Protein AF-A0A397UXA6-F1 (afdb_monomer)

Nearest PDB structures (foldseek):
  6sv1-assembly3_d  TM=8.673E-01  e=1.052E+00  Rhodospirillum rubrum
  6sv1-assembly2_T  TM=8.617E-01  e=1.052E+00  Rhodospirillum rubrum
  6sv1-assembly1_B  TM=8.687E-01  e=1.561E+00  Rhodospirillum rubrum
  5n5e-assembly1_e  TM=6.402E-01  e=6.636E+00  Pyrococcus furiosus COM1

Foldseek 3Di:
DDPPPPPDPDPVVVVVVVVVVVVVVVPDDPVVNVVVVVCVVPDDDPPPPDPPPPPPPPDDDDDDDDDDPPPPPPPPDPPDPDPPVNVVVVVVVVVVVVLVVLLVVLVVCLVPDPDVVSVVVSVVVNVVSVVVNVVVVPD

Secondary structure (DSSP, 8-state):
-----PPPPPHHHHHHHHHHHHHHHTTS-HHHHHHHHHHHHHS----TT------S-----------------PPPPTTSPPPHHHHHHHHHHHHHHHHHHHHHHHHHHHHH---HHHHHHHHHHHHHHHHHHHHTT--

pLDDT: mean 75.25, std 20.26, range [34.47, 95.94]

Structure (mmCIF, N/CA/C/O backbone):
data_AF-A0A397UXA6-F1
#
_entry.id   AF-A0A397UXA6-F1
#
loop_
_atom_site.group_PDB
_atom_site.id
_atom_site.type_symbol
_atom_site.label_atom_id
_atom_site.label_alt_id
_atom_site.label_comp_id
_atom_site.label_asym_id
_atom_site.label_entity_id
_atom_site.label_seq_id
_atom_site.pdbx_PDB_ins_code
_atom_site.Cartn_x
_atom_site.Cartn_y
_atom_site.Cartn_z
_atom_site.occupancy
_atom_site.B_iso_or_equiv
_atom_site.auth_seq_id
_atom_site.auth_comp_id
_atom_site.auth_asym_id
_atom_site.auth_atom_id
_atom_site.pdbx_PDB_model_num
ATOM 1 N N . MET A 1 1 ? -21.776 -20.522 41.623 1.00 38.53 1 MET A N 1
ATOM 2 C CA . MET A 1 1 ? -20.732 -20.463 40.580 1.00 38.53 1 MET A CA 1
ATOM 3 C C . MET A 1 1 ? -21.387 -19.976 39.300 1.00 38.53 1 MET A C 1
ATOM 5 O O . MET A 1 1 ? -22.172 -20.717 38.732 1.00 38.53 1 MET A O 1
ATOM 9 N N . ALA A 1 2 ? -21.147 -18.728 38.901 1.00 41.97 2 ALA A N 1
ATOM 10 C CA . ALA A 1 2 ? -21.626 -18.183 37.633 1.00 41.97 2 ALA A CA 1
ATOM 11 C C . ALA A 1 2 ? -20.417 -17.582 36.911 1.00 41.9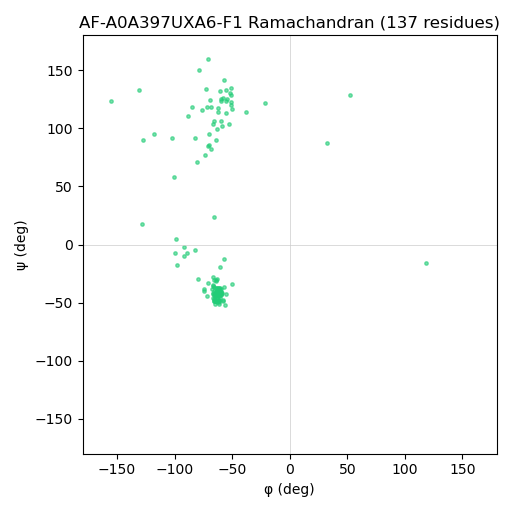7 2 ALA A C 1
ATOM 13 O O . ALA A 1 2 ? -20.053 -16.433 37.138 1.00 41.97 2 ALA A O 1
ATOM 14 N N . SER A 1 3 ? -19.745 -18.407 36.107 1.00 47.75 3 SER A N 1
ATOM 15 C CA . SER A 1 3 ? -18.775 -17.922 35.130 1.00 47.75 3 SER A CA 1
ATOM 16 C C . SER A 1 3 ? -19.570 -17.495 33.902 1.00 47.75 3 SER A C 1
ATOM 18 O O . SER A 1 3 ? -19.890 -18.318 33.048 1.00 47.75 3 SER A O 1
ATOM 20 N N . SER A 1 4 ? -19.958 -16.222 33.846 1.00 46.81 4 SER A N 1
ATOM 21 C CA . SER A 1 4 ? -20.412 -15.614 32.595 1.00 46.81 4 SER A CA 1
ATOM 22 C C . SER A 1 4 ? -19.171 -15.240 31.790 1.00 46.81 4 SER A C 1
ATOM 24 O O . SER A 1 4 ? -18.812 -14.069 31.694 1.00 46.81 4 SER A O 1
ATOM 26 N N . GLY A 1 5 ? -18.475 -16.247 31.262 1.00 47.22 5 GLY A N 1
ATOM 27 C CA . GLY A 1 5 ? -17.517 -16.027 30.188 1.00 47.22 5 GLY A CA 1
ATOM 28 C C . GLY A 1 5 ? -18.310 -15.585 28.969 1.00 47.22 5 GLY A C 1
ATOM 29 O O . GLY A 1 5 ? -18.994 -16.403 28.356 1.00 47.22 5 GLY A O 1
ATOM 30 N N . SER A 1 6 ? -18.285 -14.291 28.655 1.00 61.12 6 SER A N 1
ATOM 31 C CA . SER A 1 6 ? -18.813 -13.817 27.384 1.00 61.12 6 SER A CA 1
ATOM 32 C C . SER A 1 6 ? -18.048 -14.535 26.268 1.00 61.12 6 SER A C 1
ATOM 34 O O . SER A 1 6 ? -16.812 -14.535 26.284 1.00 61.12 6 SER A O 1
ATOM 36 N N . PRO A 1 7 ? -18.734 -15.196 25.319 1.00 64.12 7 PRO A N 1
ATOM 37 C CA . PRO A 1 7 ? -18.050 -15.747 24.165 1.00 64.12 7 PRO A CA 1
ATOM 38 C C . PRO A 1 7 ? -17.377 -14.577 23.452 1.00 64.12 7 PRO A C 1
ATOM 40 O O . PRO A 1 7 ? -18.023 -13.569 23.159 1.00 64.12 7 PRO A O 1
ATOM 43 N N . SER A 1 8 ? -16.063 -14.681 23.240 1.00 67.69 8 SER A N 1
ATOM 44 C CA . SER A 1 8 ? -15.347 -13.716 22.410 1.00 67.69 8 SER A CA 1
ATOM 45 C C . SER A 1 8 ? -16.108 -13.589 21.089 1.00 67.69 8 SER A C 1
ATOM 47 O O . SER A 1 8 ? -16.433 -14.632 20.510 1.00 67.69 8 SER A O 1
ATOM 49 N N . PRO A 1 9 ? -16.451 -12.367 20.641 1.00 69.25 9 PRO A N 1
ATOM 50 C CA . PRO A 1 9 ? -17.282 -12.213 19.459 1.00 69.25 9 PRO A CA 1
ATOM 51 C C . PRO A 1 9 ? -16.614 -12.908 18.272 1.00 69.25 9 PRO A C 1
ATOM 53 O O . PRO A 1 9 ? -15.384 -12.886 18.149 1.00 69.25 9 PRO A O 1
ATOM 56 N N . ASP A 1 10 ? -17.417 -13.556 17.428 1.00 84.19 10 ASP A N 1
ATOM 57 C CA . ASP A 1 10 ? -16.904 -14.214 16.232 1.00 84.19 10 ASP A CA 1
ATOM 58 C C . ASP A 1 10 ? -16.099 -13.203 15.406 1.00 84.19 10 ASP A C 1
ATOM 60 O O . ASP A 1 10 ? -16.584 -12.124 15.057 1.00 84.19 10 ASP A O 1
ATOM 64 N N . LYS A 1 11 ? -14.845 -13.554 15.104 1.00 86.88 11 LYS A N 1
ATOM 65 C CA . LYS A 1 11 ? -13.915 -12.674 14.391 1.00 86.88 11 LYS A CA 1
ATOM 66 C C . LYS A 1 11 ? -14.486 -12.252 13.045 1.00 86.88 11 LYS A C 1
ATOM 68 O O . LYS A 1 11 ? -14.285 -11.113 12.639 1.00 86.88 11 LYS A O 1
ATOM 73 N N . LYS A 1 12 ? -15.209 -13.152 12.371 1.00 88.81 12 LYS A N 1
ATOM 74 C CA . LYS A 1 12 ? -15.835 -12.835 11.089 1.00 88.81 12 LYS A CA 1
ATOM 75 C C . LYS A 1 12 ? -16.920 -11.771 11.258 1.00 88.81 12 LYS A C 1
ATOM 77 O O . LYS A 1 12 ? -16.915 -10.796 10.517 1.00 88.81 12 LYS A O 1
ATOM 82 N N . ALA A 1 13 ? -17.789 -11.930 12.253 1.00 87.75 13 ALA A N 1
ATOM 83 C CA . ALA A 1 13 ? -18.833 -10.956 12.552 1.00 87.75 13 ALA A CA 1
ATOM 84 C C . ALA A 1 13 ? -18.250 -9.572 12.886 1.00 87.75 13 ALA A C 1
ATOM 86 O O . ALA A 1 13 ? -18.725 -8.577 12.349 1.00 87.75 13 ALA A O 1
ATOM 87 N N . LEU A 1 14 ? -17.170 -9.514 13.677 1.00 89.00 14 LEU A N 1
ATOM 88 C CA . LEU A 1 14 ? -16.470 -8.257 13.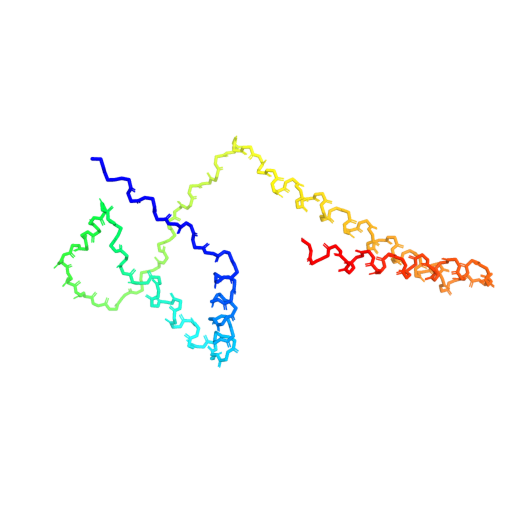975 1.00 89.00 14 LEU A CA 1
ATOM 89 C C . LEU A 1 14 ? -15.880 -7.604 12.723 1.00 89.00 14 LEU A C 1
ATOM 91 O O . LEU A 1 14 ? -15.977 -6.394 12.550 1.00 89.00 14 LEU A O 1
ATOM 95 N N . CYS A 1 15 ? -15.250 -8.388 11.847 1.00 89.94 15 CYS A N 1
ATOM 96 C CA . CYS A 1 15 ? -14.706 -7.859 10.600 1.00 89.94 15 CYS A CA 1
ATOM 97 C C . CYS A 1 15 ? -15.812 -7.318 9.690 1.00 89.94 15 CYS A C 1
ATOM 99 O O . CYS A 1 15 ? -15.646 -6.245 9.115 1.00 89.94 15 CYS A O 1
ATOM 101 N N . ASP A 1 16 ? -16.930 -8.033 9.574 1.00 91.88 16 ASP A N 1
ATOM 102 C CA . ASP A 1 16 ? -18.064 -7.619 8.749 1.00 91.88 16 ASP A CA 1
ATOM 103 C C . ASP A 1 16 ? -18.702 -6.324 9.292 1.00 91.88 16 ASP A C 1
ATOM 105 O O . ASP A 1 16 ? -18.964 -5.400 8.520 1.00 91.88 16 ASP A O 1
ATOM 109 N N . GLU A 1 17 ? -18.871 -6.212 10.613 1.00 91.38 17 GLU A N 1
ATOM 110 C CA . GLU A 1 17 ? -19.382 -5.010 11.286 1.00 91.38 17 GLU A CA 1
ATOM 111 C C . GLU A 1 17 ? -18.438 -3.809 11.112 1.00 91.38 17 GLU A C 1
ATOM 113 O O . GLU A 1 17 ? -18.864 -2.739 10.676 1.00 91.38 17 GLU A O 1
ATOM 118 N N . CYS A 1 18 ? -17.137 -3.995 11.353 1.00 91.81 18 CYS A N 1
ATOM 119 C CA . CYS A 1 18 ? -16.135 -2.946 11.159 1.00 91.81 18 CYS A CA 1
ATOM 120 C C . CYS A 1 18 ? -16.073 -2.463 9.705 1.00 91.81 18 CYS A C 1
ATOM 122 O O . CYS A 1 18 ? -15.975 -1.261 9.455 1.00 91.81 18 CYS A O 1
ATOM 124 N N . ASN A 1 19 ? -16.135 -3.383 8.739 1.00 93.56 19 ASN A N 1
ATOM 125 C CA . ASN A 1 19 ? -16.148 -3.029 7.321 1.00 93.56 19 ASN A CA 1
ATOM 126 C C . ASN A 1 19 ? -17.408 -2.236 6.958 1.00 93.56 19 ASN A C 1
ATOM 128 O O . ASN A 1 19 ? -17.314 -1.245 6.233 1.00 93.56 19 ASN A O 1
ATOM 132 N N . HIS A 1 20 ? -18.565 -2.634 7.492 1.00 94.94 20 HIS A N 1
ATOM 133 C CA . HIS A 1 20 ? -19.821 -1.924 7.279 1.00 94.94 20 HIS A CA 1
ATOM 134 C C . HIS A 1 20 ? -19.765 -0.487 7.814 1.00 94.94 20 HIS A C 1
ATOM 136 O O . HIS A 1 20 ? -20.068 0.455 7.082 1.00 94.94 20 HIS A O 1
ATOM 142 N N . GLU A 1 21 ? -19.312 -0.301 9.053 1.00 92.06 21 GLU A N 1
ATOM 143 C CA . GLU A 1 21 ? -19.154 1.028 9.654 1.00 92.06 21 GLU A CA 1
ATOM 144 C C . GLU A 1 21 ? -18.129 1.881 8.892 1.00 92.06 21 GLU A C 1
ATOM 146 O O . GLU A 1 21 ? -18.353 3.066 8.634 1.00 92.06 21 GLU A O 1
ATOM 151 N N . TRP A 1 22 ? -17.028 1.278 8.436 1.00 93.50 22 TRP A N 1
ATOM 152 C CA . TRP A 1 22 ? -16.037 1.977 7.620 1.00 93.50 22 TRP A CA 1
ATOM 153 C C . TRP A 1 22 ? -16.602 2.444 6.270 1.00 93.50 22 TRP A C 1
ATOM 155 O O . TRP A 1 22 ? -16.298 3.548 5.806 1.00 93.50 22 TRP A O 1
ATOM 165 N N . ASP A 1 23 ? -17.463 1.642 5.644 1.00 94.81 23 ASP A N 1
ATOM 166 C CA . ASP A 1 23 ? -18.169 2.027 4.420 1.00 94.81 23 ASP A CA 1
ATOM 167 C C . ASP A 1 23 ? -19.124 3.207 4.627 1.00 94.81 23 ASP A C 1
ATOM 169 O O . ASP A 1 23 ? -19.321 3.999 3.699 1.00 94.81 23 ASP A O 1
ATOM 173 N N . LEU A 1 24 ? -19.695 3.352 5.824 1.00 93.38 24 LEU A N 1
ATOM 174 C CA . LEU A 1 24 ? -20.499 4.516 6.191 1.00 93.38 24 LEU A CA 1
ATOM 175 C C . LEU A 1 24 ? -19.618 5.753 6.391 1.00 93.38 24 LEU A C 1
ATOM 177 O O . LEU A 1 24 ? -19.933 6.809 5.843 1.00 93.38 24 LEU A O 1
ATOM 181 N N . VAL A 1 25 ? -18.486 5.619 7.090 1.00 91.88 25 VAL A N 1
ATOM 182 C CA . VAL A 1 25 ? -17.542 6.727 7.328 1.00 91.88 25 VAL A CA 1
ATOM 183 C C . VAL A 1 25 ? -17.003 7.304 6.020 1.00 91.88 25 VAL A C 1
ATOM 185 O O . VAL A 1 25 ? -16.949 8.522 5.871 1.00 91.88 25 VAL A O 1
ATOM 188 N N . LYS A 1 26 ? -16.681 6.459 5.033 1.00 92.56 26 LYS A N 1
ATOM 189 C CA . LYS A 1 26 ? -16.191 6.908 3.715 1.00 92.56 26 LYS A CA 1
ATOM 190 C C . LYS A 1 26 ? -17.174 7.792 2.937 1.00 92.56 26 LYS A C 1
ATOM 192 O O . LYS A 1 26 ? -16.758 8.449 1.987 1.00 92.56 26 LYS A O 1
ATOM 197 N N . LYS A 1 27 ? -18.464 7.771 3.284 1.00 95.25 27 LYS A N 1
ATOM 198 C CA . LYS A 1 27 ? -19.507 8.579 2.630 1.00 95.25 27 LYS A CA 1
ATOM 199 C C . LYS A 1 27 ? -19.735 9.926 3.317 1.00 95.25 27 LYS A C 1
ATOM 201 O O . LYS A 1 27 ? -20.473 10.743 2.775 1.00 95.25 27 LYS A O 1
ATOM 206 N N . LEU A 1 28 ? -19.147 10.138 4.493 1.00 94.38 28 LEU A N 1
ATOM 207 C CA . LEU A 1 28 ? -19.281 11.376 5.251 1.00 94.38 28 LEU A CA 1
ATOM 208 C C . LEU A 1 28 ? -18.369 12.464 4.683 1.00 94.38 28 LEU A C 1
ATOM 210 O O . LEU A 1 28 ? -17.291 12.186 4.154 1.00 94.38 28 LEU A O 1
ATOM 214 N N . SER A 1 29 ? -18.791 13.714 4.828 1.00 95.94 29 SER A N 1
ATOM 215 C CA . SER A 1 29 ? -17.925 14.863 4.581 1.00 95.94 29 SER A CA 1
ATOM 216 C C . SER A 1 29 ? -16.848 14.994 5.665 1.00 95.94 29 SER A C 1
ATOM 218 O O . SER A 1 29 ? -16.983 14.489 6.781 1.00 95.94 29 SER A O 1
ATOM 220 N N . GLN A 1 30 ? -15.775 15.720 5.346 1.00 91.94 30 GLN A N 1
ATOM 221 C CA . GLN A 1 30 ? -14.692 15.998 6.290 1.00 91.94 30 GLN A CA 1
ATOM 222 C C . GLN A 1 30 ? -15.205 16.661 7.581 1.00 91.94 30 GLN A C 1
ATOM 224 O O . GLN A 1 30 ? -14.820 16.256 8.674 1.00 91.94 30 GLN A O 1
ATOM 229 N N . GLU A 1 31 ? -16.125 17.623 7.462 1.00 94.25 31 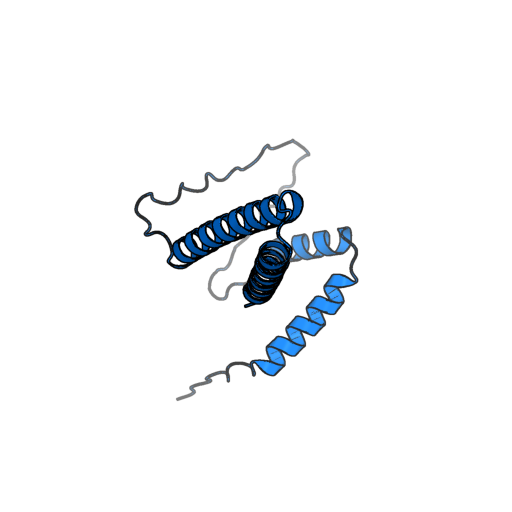GLU A N 1
ATOM 230 C CA . GLU A 1 31 ? -16.734 18.315 8.605 1.00 94.25 31 GLU A CA 1
ATOM 231 C C . GLU A 1 31 ? -17.540 17.353 9.495 1.00 94.25 31 GLU A C 1
ATOM 233 O O . GLU A 1 31 ? -17.452 17.400 10.721 1.00 94.25 31 GLU A O 1
ATOM 238 N N . GLU A 1 32 ? -18.299 16.428 8.902 1.00 92.81 32 GLU A N 1
ATOM 239 C CA . GLU A 1 32 ? -19.053 15.418 9.656 1.00 92.81 32 GLU A CA 1
ATOM 240 C C . GLU A 1 32 ? -18.136 14.433 10.390 1.00 92.81 32 GLU A C 1
ATOM 242 O O . GLU A 1 32 ? -18.450 14.014 11.510 1.00 92.81 32 GLU A O 1
ATOM 247 N N . ILE A 1 33 ? -16.998 14.075 9.788 1.00 92.50 33 ILE A N 1
ATOM 248 C CA . ILE A 1 33 ? -15.982 13.225 10.418 1.00 92.50 33 ILE A CA 1
ATOM 249 C C . ILE A 1 33 ? -15.354 13.955 11.608 1.00 92.50 33 ILE A C 1
ATOM 251 O O . ILE A 1 33 ? -15.295 13.397 12.706 1.00 92.50 33 ILE A O 1
ATOM 255 N N . GLU A 1 34 ? -14.940 15.208 11.426 1.00 91.81 34 GLU A N 1
ATOM 256 C CA . GLU A 1 34 ? -14.362 16.034 12.492 1.00 91.81 34 GLU A CA 1
ATOM 257 C C . GLU A 1 34 ? -15.346 16.230 13.650 1.00 91.81 34 GLU A C 1
ATOM 259 O O . GLU A 1 34 ? -14.984 16.026 14.811 1.00 91.81 34 GLU A O 1
ATOM 264 N N . ASN A 1 35 ? -16.615 16.506 13.344 1.00 91.38 35 ASN A N 1
ATOM 265 C CA . ASN A 1 35 ? -17.676 16.616 14.342 1.00 91.38 35 ASN A CA 1
ATOM 266 C C . ASN A 1 35 ? -17.905 15.299 15.098 1.00 91.38 35 ASN A C 1
ATOM 268 O O . ASN A 1 35 ? -18.072 15.308 16.320 1.00 91.38 35 ASN A O 1
ATOM 272 N N . LYS A 1 36 ? -17.886 14.148 14.414 1.00 88.62 36 LYS A N 1
ATOM 273 C CA . LYS A 1 36 ? -17.998 12.831 15.066 1.00 88.62 36 LYS A CA 1
ATOM 274 C C . LYS A 1 36 ? -16.819 12.550 15.995 1.00 88.62 36 LYS A C 1
ATOM 276 O O . LYS A 1 36 ? -17.046 12.098 17.117 1.00 88.62 36 LYS A O 1
ATOM 281 N N . ILE A 1 37 ? -15.592 12.842 15.564 1.00 88.25 37 ILE A N 1
ATOM 282 C CA . ILE A 1 37 ? -14.387 12.688 16.393 1.00 88.25 37 ILE A CA 1
ATOM 283 C C . ILE A 1 37 ? -14.474 13.604 17.614 1.00 88.25 37 ILE A C 1
ATOM 285 O O . ILE A 1 37 ? -14.269 13.152 18.740 1.00 88.25 37 ILE A O 1
ATOM 289 N N . PHE A 1 38 ? -14.834 14.872 17.410 1.00 88.19 38 PHE A N 1
ATOM 290 C CA . PHE A 1 38 ? -14.996 15.833 18.493 1.00 88.19 38 PHE A CA 1
ATOM 291 C C . PHE A 1 38 ? -16.040 15.358 19.508 1.00 88.19 38 PHE A C 1
ATOM 293 O O . PHE A 1 38 ? -15.771 15.339 20.708 1.00 88.19 38 PHE A O 1
ATOM 300 N N . ASN A 1 39 ? -17.207 14.912 19.047 1.00 86.69 39 ASN A N 1
ATOM 301 C CA . ASN A 1 39 ? -18.254 14.400 19.927 1.00 86.69 39 ASN A CA 1
ATOM 302 C C . ASN A 1 39 ? -17.802 13.154 20.689 1.00 86.69 39 ASN A C 1
ATOM 304 O O . ASN A 1 39 ? -18.055 13.055 21.887 1.00 86.69 39 ASN A O 1
ATOM 308 N N . TYR A 1 40 ? -17.101 12.231 20.030 1.00 84.81 40 TYR A N 1
ATOM 309 C CA . TYR A 1 40 ? -16.567 11.035 20.676 1.00 84.81 40 TYR A CA 1
ATOM 310 C C . TYR A 1 40 ? -15.572 11.385 21.791 1.00 84.81 40 TYR A C 1
ATOM 312 O O . TYR A 1 40 ? -15.722 10.914 22.915 1.00 84.81 40 TYR A O 1
ATOM 320 N N . LEU A 1 41 ? -14.611 12.273 21.518 1.00 82.94 41 LEU A N 1
ATOM 321 C CA . LEU A 1 41 ? -13.600 12.693 22.496 1.00 82.94 41 LEU A CA 1
ATOM 322 C C . LEU A 1 41 ? -14.193 13.473 23.677 1.00 82.94 41 LEU A C 1
ATOM 324 O O . LEU A 1 41 ? -13.673 13.397 24.787 1.00 82.94 41 LEU A O 1
ATOM 328 N N . ASN A 1 42 ? -15.281 14.208 23.448 1.00 81.19 42 ASN A N 1
ATOM 329 C CA . ASN A 1 42 ? -15.980 14.955 24.495 1.00 81.19 42 ASN A CA 1
ATOM 330 C C . ASN A 1 42 ? -17.070 14.138 25.205 1.00 81.19 42 ASN A C 1
ATOM 332 O O . ASN A 1 42 ? -17.644 14.605 26.194 1.00 81.19 42 ASN A O 1
ATOM 336 N N . THR A 1 43 ? -17.374 12.928 24.728 1.00 80.81 43 THR A N 1
ATOM 337 C CA . THR A 1 43 ? -18.324 12.042 25.399 1.00 80.81 43 THR A CA 1
ATOM 338 C C . THR A 1 43 ? -17.675 11.516 26.671 1.00 80.81 43 THR A C 1
ATOM 340 O O . THR A 1 43 ? -16.659 10.825 26.640 1.00 80.81 43 THR A O 1
ATOM 343 N N . GLN A 1 44 ? -18.272 11.831 27.820 1.00 67.94 44 GLN A N 1
ATOM 344 C CA . GLN A 1 44 ? -17.851 11.260 29.094 1.00 67.94 44 GLN A CA 1
ATOM 345 C C . GLN A 1 44 ? -18.122 9.759 29.085 1.00 67.94 44 GLN A C 1
ATOM 347 O O . GLN A 1 44 ? -19.265 9.316 29.205 1.00 67.94 44 GLN A O 1
ATOM 352 N N . VAL A 1 45 ? -17.062 8.968 28.964 1.00 64.75 45 VAL A N 1
ATOM 353 C CA . VAL A 1 45 ? -17.152 7.528 29.164 1.00 64.75 45 VAL A CA 1
ATOM 354 C C . VAL A 1 45 ? -17.243 7.287 30.666 1.00 64.75 45 VAL A C 1
ATOM 356 O O . VAL A 1 45 ? -16.310 7.594 31.409 1.00 64.75 45 VAL A O 1
ATOM 359 N N . GLN A 1 46 ? -18.368 6.736 31.126 1.00 55.91 46 GLN A N 1
ATOM 360 C CA . GLN A 1 46 ? -18.450 6.180 32.473 1.00 55.91 46 GLN A CA 1
ATOM 361 C C . GLN A 1 46 ? -17.615 4.900 32.503 1.00 55.91 46 GLN A C 1
ATOM 363 O O . GLN A 1 46 ? -18.117 3.799 32.287 1.00 55.91 46 GLN A O 1
ATOM 368 N N . LEU A 1 47 ? -16.313 5.047 32.732 1.00 57.44 47 LEU A N 1
ATOM 369 C CA . LEU A 1 47 ? -15.464 3.923 33.090 1.00 57.44 47 LEU A CA 1
ATOM 370 C C . LEU A 1 47 ? -15.999 3.391 34.420 1.00 57.44 47 LEU A C 1
ATOM 372 O O . LEU A 1 47 ? -15.994 4.100 35.426 1.00 57.44 47 LEU A O 1
ATOM 376 N N . GLN A 1 48 ? -16.526 2.171 34.423 1.00 45.06 48 GLN A N 1
ATOM 377 C CA . GLN A 1 48 ? -17.058 1.538 35.625 1.00 45.06 48 GLN A CA 1
ATOM 378 C C . GLN A 1 48 ? -15.926 1.456 36.669 1.00 45.06 48 GLN A C 1
ATOM 380 O O . GLN A 1 48 ? -15.010 0.653 36.535 1.00 45.06 48 GLN A O 1
ATOM 385 N N . GLY A 1 49 ? -15.944 2.356 37.660 1.00 54.00 49 GLY A N 1
ATOM 386 C CA . GLY A 1 49 ? -14.878 2.524 38.662 1.00 54.00 49 GLY A CA 1
ATOM 387 C C . GLY A 1 49 ? -14.187 3.896 38.682 1.00 54.00 49 GLY A C 1
ATOM 388 O O . GLY A 1 49 ? -13.588 4.242 39.696 1.00 54.00 49 GLY A O 1
ATOM 389 N N . TYR A 1 50 ? -14.330 4.719 37.640 1.00 49.97 50 TYR A N 1
ATOM 390 C CA . TYR A 1 50 ? -13.893 6.117 37.636 1.00 49.97 50 TYR A CA 1
ATOM 391 C C . TYR A 1 50 ? -15.101 7.024 37.434 1.00 49.97 50 TYR A C 1
ATOM 393 O O . TYR A 1 50 ? -15.530 7.312 36.321 1.00 49.97 50 TYR A O 1
ATOM 401 N N . VAL A 1 51 ? -15.648 7.510 38.547 1.00 46.25 51 VAL A N 1
ATOM 402 C CA . VAL A 1 51 ? -16.510 8.688 38.511 1.00 46.25 51 VAL A CA 1
ATOM 403 C C . VAL A 1 51 ? -15.602 9.873 38.192 1.00 46.25 51 VAL A C 1
ATOM 405 O O . VAL A 1 51 ? -15.003 10.457 39.096 1.00 46.25 51 VAL A O 1
ATOM 408 N N . THR A 1 52 ? -15.487 10.253 36.922 1.00 50.59 52 THR A N 1
ATOM 409 C CA . THR A 1 52 ? -14.988 11.581 36.558 1.00 50.59 52 THR A CA 1
ATOM 410 C C . THR A 1 52 ? -16.049 12.582 37.006 1.00 50.59 52 THR A C 1
ATOM 412 O O . THR A 1 52 ? -16.933 12.978 36.252 1.00 50.59 52 THR A O 1
ATOM 415 N N . ARG A 1 53 ? -16.022 12.950 38.294 1.00 45.91 53 ARG A N 1
ATOM 416 C CA . ARG A 1 53 ? -16.798 14.084 38.795 1.00 45.91 53 ARG A CA 1
ATOM 417 C C . ARG A 1 53 ? -16.258 15.318 38.089 1.00 45.91 53 ARG A C 1
ATOM 419 O O . ARG A 1 53 ? -15.244 15.867 38.507 1.00 45.91 53 ARG A O 1
ATOM 426 N N . ILE A 1 54 ? -16.944 15.768 37.046 1.00 54.94 54 ILE A N 1
ATOM 427 C CA . ILE A 1 54 ? -16.838 17.163 36.633 1.00 54.94 54 ILE A CA 1
ATOM 428 C C . ILE A 1 54 ? -17.354 17.976 37.824 1.00 54.94 54 ILE A C 1
ATOM 430 O O . ILE A 1 54 ? -18.508 17.784 38.223 1.00 54.94 54 ILE A O 1
ATOM 434 N N . PRO A 1 55 ? -16.534 18.834 38.454 1.00 41.19 55 PRO A N 1
ATOM 435 C CA . PRO A 1 55 ? -17.028 19.691 39.513 1.00 41.19 55 PRO A CA 1
ATOM 436 C C . PRO A 1 55 ? -18.129 20.569 38.924 1.00 41.19 55 PRO A C 1
ATOM 438 O O . PRO A 1 55 ? -17.907 21.290 37.954 1.00 41.19 55 PRO A O 1
ATOM 441 N N . SER A 1 56 ? -19.317 20.512 39.524 1.00 47.38 56 SER A N 1
ATOM 442 C CA . SER A 1 56 ? -20.521 21.271 39.158 1.00 47.38 56 SER A CA 1
ATOM 443 C C . SER A 1 56 ? -20.384 22.793 39.357 1.00 47.38 56 SER A C 1
ATOM 445 O O . SER A 1 56 ? -21.380 23.500 39.484 1.00 47.38 56 SER A O 1
ATOM 447 N N . ASN A 1 57 ? -19.165 23.325 39.355 1.00 41.94 57 ASN A N 1
ATOM 448 C CA . ASN A 1 57 ? -18.893 24.750 39.466 1.00 41.94 57 ASN A CA 1
ATOM 449 C C . ASN A 1 57 ? -18.592 25.292 38.072 1.00 41.94 57 ASN A C 1
ATOM 451 O O . ASN A 1 57 ? -17.531 25.848 37.795 1.00 41.94 57 ASN A O 1
ATOM 455 N N . ARG A 1 58 ? -19.566 25.101 37.178 1.00 42.72 58 ARG A N 1
ATOM 456 C CA . ARG A 1 58 ? -19.675 25.879 35.953 1.00 42.72 58 ARG A CA 1
ATOM 457 C C . ARG A 1 58 ? -20.074 27.296 36.349 1.00 42.72 58 ARG A C 1
ATOM 459 O O . ARG A 1 58 ? -21.246 27.649 36.319 1.00 42.72 58 ARG A O 1
ATOM 466 N N . SER A 1 59 ? -19.082 28.108 36.672 1.00 36.84 59 SER A N 1
ATOM 467 C CA . SER A 1 59 ? -19.155 29.520 36.328 1.00 36.84 59 SER A CA 1
ATOM 468 C C . SER A 1 59 ? -18.561 29.623 34.931 1.00 36.84 59 SER A C 1
ATOM 470 O O . SER A 1 59 ? -17.367 29.400 34.755 1.00 36.84 59 SER A O 1
ATOM 472 N N . LEU A 1 60 ? -19.385 29.909 33.921 1.00 50.41 60 LEU A N 1
ATOM 473 C CA . LEU A 1 60 ? -18.858 30.577 32.733 1.00 50.41 60 LEU A CA 1
ATOM 474 C C . LEU A 1 60 ? -18.498 32.002 33.171 1.00 50.41 60 LEU A C 1
ATOM 476 O O . LEU A 1 60 ? -19.381 32.713 33.654 1.00 50.41 60 LEU A O 1
ATOM 480 N N . PRO A 1 61 ? -17.249 32.439 32.968 1.00 37.69 61 PRO A N 1
ATOM 481 C CA . PRO A 1 61 ? -17.076 33.812 32.532 1.00 37.69 61 PRO A CA 1
ATOM 482 C C . PRO A 1 61 ? -16.139 33.912 31.328 1.00 37.69 61 PRO A C 1
ATOM 484 O O . PRO A 1 61 ? -15.049 33.356 31.315 1.00 37.69 61 PRO A O 1
ATOM 487 N N . SER A 1 62 ? -16.622 34.693 30.364 1.00 36.38 62 SER A N 1
ATOM 488 C CA . SER A 1 62 ? -15.902 35.489 29.372 1.00 36.38 62 SER A CA 1
ATOM 489 C C . SER A 1 62 ? -14.829 34.847 28.497 1.00 36.38 62 SER A C 1
ATOM 491 O O . SER A 1 62 ? -13.825 34.300 28.936 1.00 36.38 62 SER A O 1
ATOM 493 N N . GLN A 1 63 ? -15.015 35.101 27.203 1.00 44.16 63 GLN A N 1
ATOM 494 C CA . GLN A 1 63 ? -13.976 35.131 26.186 1.00 44.16 63 GLN A CA 1
ATOM 495 C C . GLN A 1 63 ? -12.682 35.750 26.739 1.00 44.16 63 GLN A C 1
ATOM 497 O O . GLN A 1 63 ? -12.628 36.933 27.064 1.00 44.16 63 GLN A O 1
ATOM 502 N N . SER A 1 64 ? -11.639 34.940 26.835 1.00 35.31 64 SER A N 1
ATOM 503 C CA . SER A 1 64 ? -10.259 35.387 26.933 1.00 35.31 64 SER A CA 1
ATOM 504 C C . SER A 1 64 ? -9.407 34.247 26.404 1.00 35.31 64 SER A C 1
ATOM 506 O O . SER A 1 64 ? -9.548 33.107 26.847 1.00 35.31 64 SER A O 1
ATOM 508 N N . LEU A 1 65 ? -8.587 34.545 25.398 1.00 46.84 65 LEU A N 1
ATOM 509 C CA . LEU A 1 65 ? -7.610 33.624 24.839 1.00 46.84 65 LEU A CA 1
ATOM 510 C C . LEU A 1 65 ? -6.734 33.063 25.971 1.00 46.84 65 LEU A C 1
ATOM 512 O O . LEU A 1 65 ? -5.822 33.736 26.441 1.00 46.84 65 LEU A O 1
ATOM 516 N N . ALA A 1 66 ? -6.979 31.822 26.384 1.00 34.47 66 ALA A N 1
ATOM 517 C CA . ALA A 1 66 ? -6.042 31.057 27.193 1.00 34.47 66 ALA A CA 1
ATOM 518 C C . ALA A 1 66 ? -5.332 30.065 26.271 1.00 34.47 66 ALA A C 1
ATOM 520 O O . ALA A 1 66 ? -5.807 28.967 25.987 1.00 34.47 66 ALA A O 1
ATOM 521 N N . THR A 1 67 ? -4.204 30.539 25.754 1.00 38.00 67 THR A N 1
ATOM 522 C CA . THR A 1 67 ? -3.063 29.769 25.262 1.00 38.00 67 THR A CA 1
ATOM 523 C C . THR A 1 67 ? -2.986 28.353 25.834 1.00 38.00 67 THR A C 1
ATOM 525 O O . THR A 1 67 ? -2.860 28.180 27.044 1.00 38.00 67 THR A O 1
ATOM 528 N N . SER A 1 68 ? -3.007 27.366 24.933 1.00 50.03 68 SER A N 1
ATOM 529 C CA . SER A 1 68 ? -2.203 26.139 25.002 1.00 50.03 68 SER A CA 1
ATOM 530 C C . SER A 1 68 ? -1.901 25.627 26.416 1.00 50.03 68 SER A C 1
ATOM 532 O O . SER A 1 68 ? -0.822 25.878 26.954 1.00 50.03 68 SER A O 1
ATOM 534 N N . SER A 1 69 ? -2.793 24.808 26.978 1.00 40.56 69 SER A N 1
ATOM 535 C CA . SER A 1 69 ? -2.356 23.815 27.963 1.00 40.56 69 SER A CA 1
ATOM 536 C C . SER A 1 69 ? -1.634 22.698 27.207 1.00 40.56 69 SER A C 1
ATOM 538 O O . SER A 1 69 ? -2.178 21.637 26.913 1.00 40.56 69 SER A O 1
ATOM 540 N N . SER A 1 70 ? -0.392 22.993 26.825 1.00 46.62 70 SER A N 1
ATOM 541 C CA . SER A 1 70 ? 0.619 21.970 26.620 1.00 46.62 70 SER A CA 1
ATOM 542 C C . SER A 1 70 ? 0.843 21.337 27.988 1.00 46.62 70 SER A C 1
ATOM 544 O O . SER A 1 70 ? 1.663 21.820 28.766 1.00 46.62 70 SER A O 1
ATOM 546 N N . LEU A 1 71 ? 0.089 20.286 28.314 1.00 50.34 71 LEU A N 1
ATOM 547 C CA . LEU A 1 71 ? 0.571 19.312 29.288 1.00 50.34 71 LEU A CA 1
ATOM 548 C C . LEU A 1 71 ? 1.979 18.919 28.822 1.00 50.34 71 LEU A C 1
ATOM 550 O O . LEU A 1 71 ? 2.116 18.513 27.664 1.00 50.34 71 LEU A O 1
ATOM 554 N N . PRO A 1 72 ? 3.035 19.084 29.638 1.00 48.03 72 PRO A N 1
ATOM 555 C CA . PRO A 1 72 ? 4.320 18.501 29.307 1.00 48.03 72 PRO A CA 1
ATOM 556 C C . PRO A 1 72 ? 4.076 16.998 29.210 1.00 48.03 72 PRO A C 1
ATOM 558 O O . PRO A 1 72 ? 3.821 16.346 30.221 1.00 48.03 72 PRO A O 1
ATOM 561 N N . LEU A 1 73 ? 4.066 16.457 27.991 1.00 51.34 73 LEU A N 1
ATOM 562 C CA . LEU A 1 73 ? 4.268 15.031 27.807 1.00 51.34 73 LEU A CA 1
ATOM 563 C C . LEU A 1 73 ? 5.594 14.744 28.501 1.00 51.34 73 LEU A C 1
ATOM 565 O O . LEU A 1 73 ? 6.623 15.297 28.105 1.00 51.34 73 LEU A O 1
ATOM 569 N N . GLU A 1 74 ? 5.543 13.978 29.590 1.00 60.19 74 GLU A N 1
ATOM 570 C CA . GLU A 1 74 ? 6.746 13.479 30.238 1.00 60.19 74 GLU A CA 1
ATOM 571 C C . GLU A 1 74 ? 7.579 12.833 29.124 1.00 60.19 74 GLU A C 1
ATOM 573 O O . GLU A 1 74 ? 7.053 11.969 28.411 1.00 60.19 74 GLU A O 1
ATOM 578 N N . PRO A 1 75 ? 8.811 13.311 28.864 1.00 59.47 75 PRO A N 1
ATOM 579 C CA . PRO A 1 75 ? 9.628 12.713 27.829 1.00 59.47 75 PRO A CA 1
ATOM 580 C C . PRO A 1 75 ? 9.734 11.220 28.145 1.00 59.47 75 PRO A C 1
ATOM 582 O O . PRO A 1 75 ? 9.955 10.872 29.311 1.00 59.47 75 PRO A O 1
ATOM 585 N N . PRO A 1 76 ? 9.525 10.339 27.149 1.00 55.69 76 PRO A N 1
ATOM 586 C CA . PRO A 1 76 ? 9.590 8.906 27.375 1.00 55.69 76 PRO A CA 1
ATOM 587 C C . PRO A 1 76 ? 10.910 8.600 28.075 1.00 55.69 76 PRO A C 1
ATOM 589 O O . PRO A 1 76 ? 11.964 9.117 27.688 1.00 55.69 76 PRO A O 1
ATOM 592 N N . LYS A 1 77 ? 10.837 7.833 29.165 1.00 63.34 77 LYS A N 1
ATOM 593 C CA . LYS A 1 77 ? 12.016 7.496 29.960 1.00 63.34 77 LYS A CA 1
ATOM 594 C C . LYS A 1 77 ? 13.025 6.849 29.014 1.00 63.34 77 LYS A C 1
ATOM 596 O O . LYS A 1 77 ? 12.705 5.873 28.347 1.00 63.34 77 LYS A O 1
ATOM 601 N N . SER A 1 78 ? 14.228 7.418 28.947 1.00 59.56 78 SER A N 1
ATOM 602 C CA . SER A 1 78 ? 15.279 7.050 27.983 1.00 59.56 78 SER A CA 1
ATOM 603 C C . SER A 1 78 ? 15.696 5.571 28.033 1.00 59.56 78 SER A C 1
ATOM 605 O O . SER A 1 78 ? 16.382 5.113 27.123 1.00 59.56 78 SER A O 1
ATOM 607 N N . ASP A 1 79 ? 15.286 4.841 29.072 1.00 58.38 79 ASP A N 1
ATOM 608 C CA . ASP A 1 79 ? 15.590 3.427 29.302 1.00 58.38 79 ASP A CA 1
ATOM 609 C C . ASP A 1 79 ? 14.461 2.475 28.871 1.00 58.38 79 ASP A C 1
ATOM 611 O O . ASP A 1 79 ? 14.542 1.270 29.117 1.00 58.38 79 ASP A O 1
ATOM 615 N N . GLU A 1 80 ? 13.388 2.978 28.252 1.00 60.25 80 GLU A N 1
ATOM 616 C CA . GLU A 1 80 ? 12.330 2.112 27.739 1.00 60.25 80 GLU A CA 1
ATOM 617 C C . GLU A 1 80 ? 12.872 1.301 26.543 1.00 60.25 80 GLU A C 1
ATOM 619 O O . GLU A 1 80 ? 13.321 1.884 25.549 1.00 60.25 80 GLU A O 1
ATOM 624 N N . PRO A 1 81 ? 12.903 -0.044 26.627 1.00 64.56 81 PRO A N 1
ATOM 625 C CA . PRO A 1 81 ? 13.487 -0.866 25.579 1.00 64.56 81 PRO A CA 1
ATOM 626 C C . PRO A 1 81 ? 12.737 -0.621 24.273 1.00 64.56 81 PRO A C 1
ATOM 628 O O . PRO A 1 81 ? 11.505 -0.645 24.239 1.00 64.56 81 PRO A O 1
ATOM 631 N N . ILE A 1 82 ? 13.492 -0.389 23.193 1.00 63.94 82 ILE A N 1
ATOM 632 C CA . ILE A 1 82 ? 12.937 -0.168 21.856 1.00 63.94 82 ILE A CA 1
ATOM 633 C C . ILE A 1 82 ? 11.943 -1.294 21.575 1.00 63.94 82 ILE A C 1
ATOM 635 O O . ILE A 1 82 ? 12.318 -2.467 21.533 1.00 63.94 82 ILE A O 1
ATOM 639 N N . SER A 1 83 ? 10.671 -0.929 21.403 1.00 74.12 83 SER A N 1
ATOM 640 C CA . SER A 1 83 ? 9.618 -1.889 21.090 1.00 74.12 83 SER A CA 1
ATOM 641 C C . SER A 1 83 ? 10.047 -2.742 19.899 1.00 74.12 83 SER A C 1
ATOM 643 O O . SER A 1 83 ? 10.534 -2.219 18.895 1.00 74.12 83 SER A O 1
ATOM 645 N N . TYR A 1 84 ? 9.845 -4.057 19.987 1.00 75.00 84 TYR A N 1
ATOM 646 C CA . TYR A 1 84 ? 10.164 -5.002 18.913 1.00 75.00 84 TYR A CA 1
ATOM 647 C C . TYR A 1 84 ? 9.587 -4.557 17.556 1.00 75.00 84 TYR A C 1
ATOM 649 O O . TYR A 1 84 ? 10.222 -4.708 16.515 1.00 75.00 84 TYR A O 1
ATOM 657 N N . ASN A 1 85 ? 8.417 -3.910 17.579 1.00 79.88 85 ASN A N 1
ATOM 658 C CA . ASN A 1 85 ? 7.788 -3.335 16.395 1.00 79.88 85 ASN A CA 1
ATOM 659 C C . ASN A 1 85 ? 8.623 -2.196 15.778 1.00 79.88 85 ASN A C 1
ATOM 661 O O . ASN A 1 85 ? 8.791 -2.141 14.566 1.00 79.88 85 ASN A O 1
ATOM 665 N N . ALA A 1 86 ? 9.218 -1.321 16.591 1.00 78.31 86 ALA A N 1
ATOM 666 C CA . ALA A 1 86 ? 10.081 -0.249 16.095 1.00 78.31 86 ALA A CA 1
ATOM 667 C C . ALA A 1 86 ? 11.372 -0.796 15.456 1.00 78.31 86 ALA A C 1
ATOM 669 O O . ALA A 1 86 ? 11.839 -0.255 14.452 1.00 78.31 86 ALA A O 1
ATOM 670 N N . ILE A 1 87 ? 11.918 -1.899 15.984 1.00 82.56 87 ILE A N 1
ATOM 671 C CA . ILE A 1 87 ? 13.054 -2.606 15.371 1.00 82.56 87 ILE A CA 1
ATOM 672 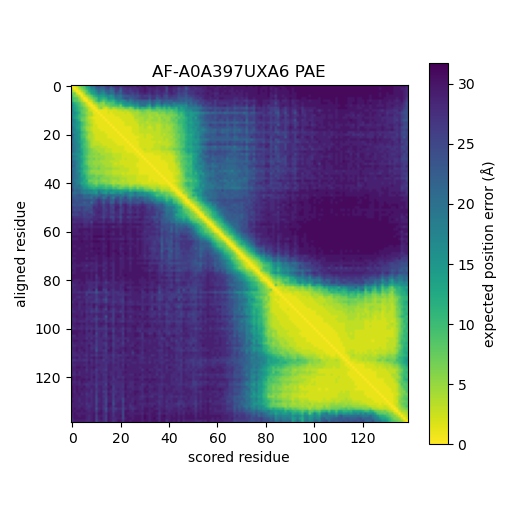C C . ILE A 1 87 ? 12.641 -3.179 14.009 1.00 82.56 87 ILE A C 1
ATOM 674 O O . ILE A 1 87 ? 13.281 -2.877 13.000 1.00 82.56 87 ILE A O 1
ATOM 678 N N . ALA A 1 88 ? 11.526 -3.914 13.956 1.00 82.00 88 ALA A N 1
ATOM 679 C CA . ALA A 1 88 ? 11.008 -4.498 12.720 1.00 82.00 88 ALA A CA 1
ATOM 680 C C . ALA A 1 88 ? 10.688 -3.433 11.651 1.00 82.00 88 ALA A C 1
ATOM 682 O O . ALA A 1 88 ? 11.020 -3.605 10.478 1.00 82.00 88 ALA A O 1
ATOM 683 N N . GLN A 1 89 ? 10.106 -2.296 12.044 1.00 81.81 89 GLN A N 1
ATOM 684 C CA . GLN A 1 89 ? 9.835 -1.170 11.144 1.00 81.81 89 GLN A CA 1
ATOM 685 C C . GLN A 1 89 ? 11.120 -0.545 10.596 1.00 81.81 89 GLN A C 1
ATOM 687 O O . GLN A 1 89 ? 11.192 -0.216 9.409 1.00 81.81 89 GLN A O 1
ATOM 692 N N . LYS A 1 90 ? 12.153 -0.396 11.434 1.00 87.00 90 LYS A N 1
ATOM 693 C CA . LYS A 1 90 ? 13.453 0.132 11.006 1.00 87.00 90 LYS A CA 1
ATOM 694 C C . LYS A 1 90 ? 14.124 -0.798 9.995 1.00 87.00 90 LYS A C 1
ATOM 696 O O . LYS A 1 90 ? 14.630 -0.317 8.982 1.00 87.00 90 LYS A O 1
ATOM 701 N N . GLU A 1 91 ? 14.087 -2.106 10.232 1.00 89.81 91 GLU A N 1
ATOM 702 C CA . GLU A 1 91 ? 14.610 -3.110 9.298 1.00 89.81 91 GLU A CA 1
ATOM 703 C C . GLU A 1 91 ? 13.827 -3.133 7.981 1.00 89.81 91 GLU A C 1
ATOM 705 O O . GLU A 1 91 ? 14.425 -3.123 6.903 1.00 89.81 91 GLU A O 1
ATOM 710 N N . ALA A 1 92 ? 12.494 -3.086 8.047 1.00 86.69 92 ALA A N 1
ATOM 711 C CA . ALA A 1 92 ? 11.642 -3.012 6.864 1.00 86.69 92 ALA A CA 1
ATOM 712 C C . ALA A 1 92 ? 11.923 -1.744 6.039 1.00 86.69 92 ALA A C 1
ATOM 714 O O . ALA A 1 92 ? 12.038 -1.812 4.814 1.00 86.69 92 ALA A O 1
ATOM 715 N N . SER A 1 93 ? 12.101 -0.601 6.707 1.00 88.19 93 SER A N 1
ATOM 716 C CA . SER A 1 93 ? 12.435 0.676 6.069 1.00 88.19 93 SER A CA 1
ATOM 717 C C . SER A 1 93 ? 13.823 0.652 5.418 1.00 88.19 93 SER A C 1
ATOM 719 O O . SER A 1 93 ? 13.980 1.071 4.268 1.00 88.19 93 SER A O 1
ATOM 721 N N . ALA A 1 94 ? 14.825 0.085 6.099 1.00 91.56 94 ALA A N 1
ATOM 722 C CA . ALA A 1 94 ? 16.166 -0.088 5.543 1.00 91.56 94 ALA A CA 1
ATOM 723 C C . ALA A 1 94 ? 16.147 -0.974 4.288 1.00 91.56 94 ALA A C 1
ATOM 725 O O . ALA A 1 94 ? 16.702 -0.597 3.255 1.00 91.56 94 ALA A O 1
ATOM 726 N N . LYS A 1 95 ? 15.431 -2.102 4.347 1.00 90.31 95 LYS A N 1
ATOM 727 C CA . LYS A 1 95 ? 15.287 -3.033 3.223 1.00 90.31 95 LYS A CA 1
ATOM 728 C C . LYS A 1 95 ? 14.530 -2.424 2.045 1.00 90.31 95 LYS A C 1
ATOM 730 O O . LYS A 1 95 ? 14.876 -2.674 0.894 1.00 90.31 95 LYS A O 1
ATOM 735 N N . LYS A 1 96 ? 13.514 -1.601 2.312 1.00 89.56 96 LYS A N 1
ATOM 736 C CA . LYS A 1 96 ? 12.805 -0.848 1.271 1.00 89.56 96 LYS A CA 1
ATOM 737 C C . LYS A 1 96 ? 13.754 0.106 0.544 1.00 89.56 96 LYS A C 1
ATOM 739 O O . LYS A 1 96 ? 13.797 0.096 -0.682 1.00 89.56 96 LYS A O 1
ATOM 744 N N . LYS A 1 97 ? 14.547 0.875 1.292 1.00 92.06 97 LYS A N 1
ATOM 745 C CA . LYS A 1 97 ? 15.512 1.826 0.724 1.00 92.06 97 LYS A CA 1
ATOM 746 C C . LYS A 1 97 ? 16.587 1.132 -0.121 1.00 92.06 97 LYS A C 1
ATOM 748 O O . LYS A 1 97 ? 17.001 1.667 -1.146 1.00 92.06 97 LYS A O 1
ATOM 753 N N . GLU A 1 98 ? 17.034 -0.04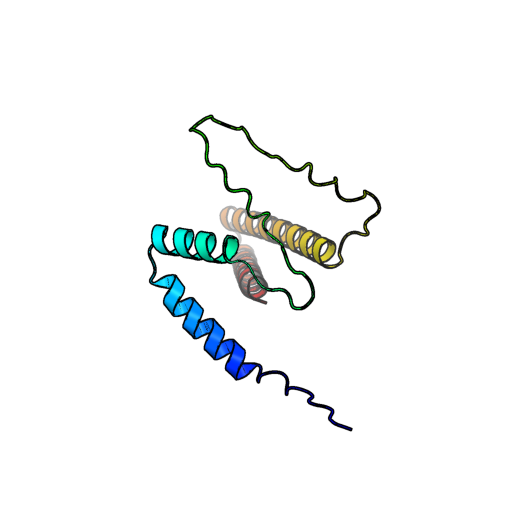8 0.302 1.00 93.81 98 GLU A N 1
ATOM 754 C CA . GLU A 1 98 ? 17.971 -0.877 -0.462 1.00 93.81 98 GLU A CA 1
ATOM 755 C C . GLU A 1 98 ? 17.371 -1.326 -1.803 1.00 93.81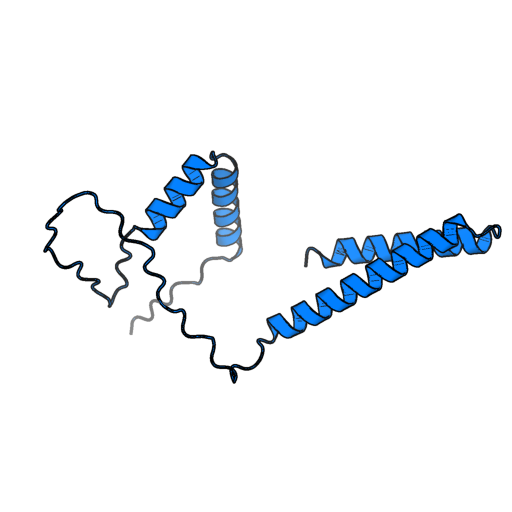 98 GLU A C 1
ATOM 757 O O . GLU A 1 98 ? 17.979 -1.097 -2.847 1.00 93.81 98 GLU A O 1
ATOM 762 N N . LEU A 1 99 ? 16.145 -1.862 -1.792 1.00 92.25 99 LEU A N 1
ATOM 763 C CA . LEU A 1 99 ? 15.450 -2.295 -3.010 1.00 92.25 99 LEU A CA 1
ATOM 764 C C . LEU A 1 99 ? 15.155 -1.134 -3.971 1.00 92.25 99 LEU A C 1
ATOM 766 O O . LEU A 1 99 ? 15.257 -1.297 -5.185 1.00 92.25 99 LEU A O 1
ATOM 770 N N . GLU A 1 100 ? 14.803 0.045 -3.452 1.00 92.88 100 GLU A N 1
ATOM 771 C CA . GLU A 1 100 ? 14.602 1.252 -4.267 1.00 92.88 100 GLU A CA 1
ATOM 772 C C . GLU A 1 100 ? 15.897 1.691 -4.961 1.00 92.88 100 GLU A C 1
ATOM 774 O O . GLU A 1 100 ? 15.876 2.063 -6.137 1.00 92.88 100 GLU A O 1
ATOM 779 N N . LYS A 1 101 ? 17.032 1.610 -4.255 1.00 95.50 101 LYS A N 1
ATOM 780 C CA . LYS A 1 101 ? 18.349 1.913 -4.821 1.00 95.50 101 LYS A CA 1
ATOM 781 C C . LYS A 1 101 ? 18.726 0.915 -5.920 1.00 95.50 101 LYS A C 1
ATOM 783 O O . LYS A 1 101 ? 19.111 1.340 -7.006 1.00 95.50 101 LYS A O 1
ATOM 788 N N . GLU A 1 102 ? 18.582 -0.383 -5.659 1.00 94.81 102 GLU A N 1
ATOM 789 C CA . GLU A 1 102 ? 18.883 -1.440 -6.634 1.00 94.81 102 GLU A CA 1
ATOM 790 C C . GLU A 1 102 ? 18.023 -1.298 -7.900 1.00 94.81 102 GLU A C 1
ATOM 792 O O . GLU A 1 102 ? 18.525 -1.378 -9.021 1.00 94.81 102 GLU A O 1
ATOM 797 N N . LEU A 1 103 ? 16.732 -0.995 -7.736 1.00 94.50 103 LEU A N 1
ATOM 798 C CA . LEU A 1 103 ? 15.823 -0.751 -8.853 1.00 94.50 103 LEU A CA 1
ATOM 799 C C . LEU A 1 103 ? 16.270 0.447 -9.701 1.00 94.50 103 LEU A C 1
ATOM 801 O O . LEU A 1 103 ? 16.273 0.357 -10.931 1.00 94.50 103 LEU A O 1
ATOM 805 N N . ALA A 1 104 ? 16.677 1.549 -9.066 1.00 95.25 104 ALA A N 1
ATOM 806 C CA . ALA A 1 104 ? 17.180 2.722 -9.776 1.00 95.25 104 ALA A CA 1
ATOM 807 C C . ALA A 1 104 ? 18.467 2.412 -10.565 1.00 95.25 104 ALA A C 1
ATOM 809 O O . ALA A 1 104 ? 18.600 2.835 -11.717 1.00 95.25 104 ALA A O 1
ATOM 810 N N . GLU A 1 105 ? 19.388 1.639 -9.983 1.00 95.69 105 GLU A N 1
ATOM 811 C CA . GLU A 1 105 ? 20.626 1.208 -10.644 1.00 95.69 105 GLU A CA 1
ATOM 812 C C . GLU A 1 105 ? 20.345 0.289 -11.841 1.00 95.69 105 GLU A C 1
ATOM 814 O O . GLU A 1 105 ? 20.860 0.528 -12.935 1.00 95.69 105 GLU A O 1
ATOM 819 N N . LEU A 1 106 ? 19.470 -0.707 -11.685 1.00 95.19 106 LEU A N 1
ATOM 820 C CA . LEU A 1 106 ? 19.081 -1.615 -12.770 1.00 95.19 106 LEU A CA 1
ATOM 821 C C . LEU A 1 106 ? 18.392 -0.881 -13.922 1.00 95.19 106 LEU A C 1
ATOM 823 O O . LEU A 1 106 ? 18.692 -1.128 -15.093 1.00 95.19 106 LEU A O 1
ATOM 827 N N . GLN A 1 107 ? 17.507 0.067 -13.608 1.00 94.12 107 GLN A N 1
ATOM 828 C CA . GLN A 1 107 ? 16.880 0.914 -14.619 1.00 94.12 107 GLN A CA 1
ATOM 829 C C . GLN A 1 107 ? 17.914 1.782 -15.342 1.00 94.12 107 GLN A C 1
ATOM 831 O O . GLN A 1 107 ? 17.842 1.913 -16.566 1.00 94.12 107 GLN A O 1
ATOM 836 N N . ALA A 1 108 ? 18.892 2.345 -14.630 1.00 94.69 108 ALA A N 1
ATOM 837 C CA . ALA A 1 108 ? 19.972 3.111 -15.246 1.00 94.69 108 ALA A CA 1
ATOM 838 C C . ALA A 1 108 ? 20.830 2.233 -16.173 1.00 94.69 108 ALA A C 1
ATOM 840 O O . ALA A 1 108 ? 21.042 2.601 -17.329 1.00 94.69 108 ALA A O 1
ATOM 841 N N . MET A 1 109 ? 21.234 1.042 -15.719 1.00 92.88 109 MET A N 1
ATOM 842 C CA . MET A 1 109 ? 21.999 0.080 -16.523 1.00 92.88 109 MET A CA 1
ATOM 843 C C . MET A 1 109 ? 21.238 -0.366 -17.776 1.00 92.88 109 MET A C 1
ATOM 845 O O . MET A 1 109 ? 21.820 -0.444 -18.858 1.00 92.88 109 MET A O 1
ATOM 849 N N . SER A 1 110 ? 19.923 -0.576 -17.667 1.00 91.31 110 SER A N 1
ATOM 850 C CA . SER A 1 110 ? 19.079 -0.938 -18.813 1.00 91.31 110 SER A CA 1
ATOM 851 C C . SER 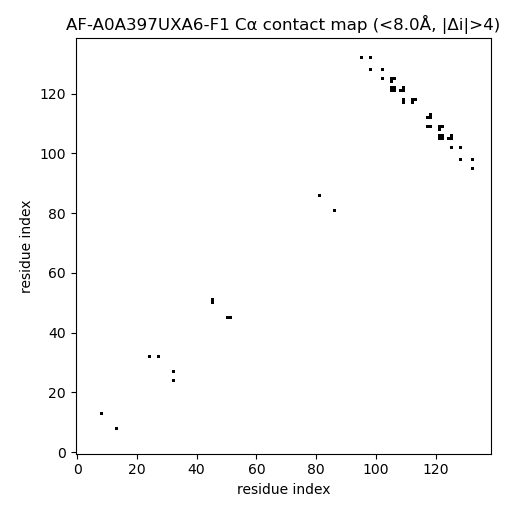A 1 110 ? 19.026 0.145 -19.899 1.00 91.31 110 SER A C 1
ATOM 853 O O . SER A 1 110 ? 18.884 -0.182 -21.073 1.00 91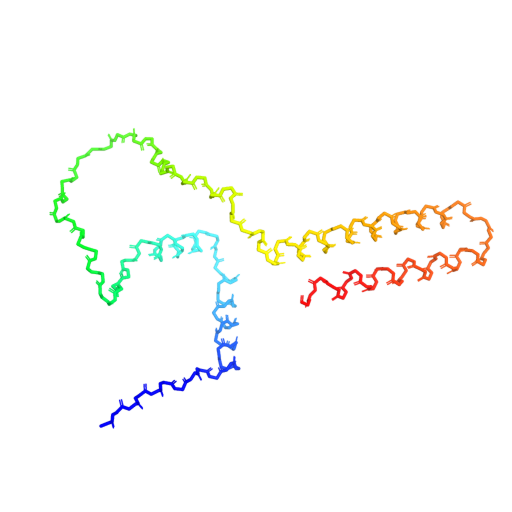.31 110 SER A O 1
ATOM 855 N N . LYS A 1 111 ? 19.176 1.426 -19.530 1.00 92.06 111 LYS A N 1
ATOM 856 C CA . LYS A 1 111 ? 19.156 2.559 -20.471 1.00 92.06 111 LYS A CA 1
ATOM 857 C C . LYS A 1 111 ? 20.480 2.750 -21.207 1.00 92.06 111 LYS A C 1
ATOM 859 O O . LYS A 1 111 ? 20.474 3.266 -22.318 1.00 92.06 111 LYS A O 1
ATOM 864 N N . ILE A 1 112 ? 21.599 2.383 -20.581 1.00 93.75 112 ILE A N 1
ATOM 865 C CA . ILE A 1 112 ? 22.944 2.590 -21.143 1.00 93.75 112 ILE A CA 1
ATOM 866 C C . ILE A 1 112 ? 23.511 1.340 -21.822 1.00 93.75 112 ILE A C 1
ATOM 868 O O . ILE A 1 112 ? 24.470 1.441 -22.584 1.00 93.75 112 ILE A O 1
ATOM 872 N N . THR A 1 113 ? 22.958 0.157 -21.538 1.00 91.75 113 THR A N 1
ATOM 873 C CA . THR A 1 113 ? 23.456 -1.092 -22.116 1.00 91.75 113 THR A CA 1
ATOM 874 C C . THR A 1 113 ? 23.082 -1.209 -23.592 1.00 91.75 113 THR A C 1
ATOM 876 O O . THR A 1 113 ? 21.937 -1.008 -23.986 1.00 91.75 113 THR A O 1
ATOM 879 N N . THR A 1 114 ? 24.052 -1.591 -24.417 1.00 92.56 114 THR A N 1
ATOM 880 C CA . THR A 1 114 ? 23.858 -1.935 -25.834 1.00 92.56 114 THR A CA 1
ATOM 881 C C . THR A 1 114 ? 23.796 -3.445 -26.061 1.00 92.56 114 THR A C 1
ATOM 883 O O . THR A 1 114 ? 23.488 -3.893 -27.164 1.00 92.56 114 THR A O 1
ATOM 886 N N . ASN A 1 115 ? 24.070 -4.245 -25.024 1.00 95.12 115 ASN A N 1
ATOM 887 C CA . ASN A 1 115 ? 23.996 -5.697 -25.098 1.00 95.12 115 ASN A CA 1
ATOM 888 C C . ASN A 1 115 ? 22.548 -6.168 -24.833 1.00 95.12 115 ASN A C 1
ATOM 890 O O . ASN A 1 115 ? 22.036 -5.958 -23.726 1.00 95.12 115 ASN A O 1
ATOM 894 N N . PRO A 1 116 ? 21.897 -6.840 -25.800 1.00 90.88 116 PRO A N 1
ATOM 895 C CA . PRO A 1 116 ? 20.499 -7.253 -25.685 1.00 90.88 116 PRO A CA 1
ATOM 896 C C . PRO A 1 116 ? 20.255 -8.321 -24.609 1.00 90.88 116 PRO A C 1
ATOM 898 O O . PRO A 1 116 ? 19.172 -8.358 -24.027 1.00 90.88 116 PRO A O 1
ATOM 901 N N . GLU A 1 117 ? 21.241 -9.163 -24.297 1.00 93.31 117 GLU A N 1
ATOM 902 C CA . GLU A 1 117 ? 21.112 -10.176 -23.241 1.00 93.31 117 GLU A CA 1
ATOM 903 C C . GLU A 1 117 ? 21.184 -9.539 -21.849 1.00 93.31 117 GLU A C 1
ATOM 905 O O . GLU A 1 117 ? 20.388 -9.869 -20.966 1.00 93.31 117 GLU A O 1
ATOM 910 N N . TYR A 1 118 ? 22.048 -8.536 -21.666 1.00 91.62 118 TYR A N 1
ATOM 911 C CA . TYR A 1 118 ? 22.059 -7.749 -20.431 1.00 91.62 118 TYR A CA 1
ATOM 912 C C . TYR A 1 118 ? 20.796 -6.909 -20.274 1.00 91.62 118 TYR A C 1
ATOM 914 O O . TYR A 1 118 ? 20.250 -6.852 -19.176 1.00 91.62 118 TYR A O 1
ATOM 922 N N . TYR A 1 119 ? 20.275 -6.334 -21.360 1.00 91.88 119 TYR A N 1
ATOM 923 C CA . TYR A 1 119 ? 18.993 -5.630 -21.326 1.00 91.88 119 TYR A CA 1
ATOM 924 C C . TYR A 1 119 ? 17.862 -6.534 -20.809 1.00 91.88 119 TYR A C 1
ATOM 926 O O . TYR A 1 119 ? 17.198 -6.187 -19.833 1.00 91.88 119 TYR A O 1
ATOM 934 N N . LYS A 1 120 ? 17.694 -7.731 -21.392 1.00 92.38 120 LYS A N 1
ATOM 935 C CA . LYS A 1 120 ? 16.685 -8.711 -20.943 1.00 92.38 120 LYS A CA 1
ATOM 936 C C . LYS A 1 120 ? 16.872 -9.112 -19.478 1.00 92.38 120 LYS A C 1
ATOM 938 O O . LYS A 1 120 ? 15.885 -9.231 -18.746 1.00 92.38 120 LYS A O 1
ATOM 943 N N . SER A 1 121 ? 18.120 -9.315 -19.055 1.00 94.12 121 SER A N 1
ATOM 944 C CA . SER A 1 121 ? 18.460 -9.654 -17.670 1.00 94.12 121 SER A CA 1
ATOM 945 C C . SER A 1 121 ? 18.040 -8.543 -16.701 1.00 94.12 121 SER A C 1
ATOM 947 O O . SER A 1 121 ? 17.277 -8.798 -15.766 1.00 94.12 121 SER A O 1
ATOM 949 N N . PHE A 1 122 ? 18.424 -7.291 -16.974 1.00 92.50 122 PHE A N 1
ATOM 950 C CA . PHE A 1 122 ? 18.047 -6.142 -16.146 1.00 92.50 122 PHE A CA 1
ATOM 951 C C . PHE A 1 122 ? 16.533 -5.925 -16.119 1.00 92.50 122 PHE A C 1
ATOM 953 O O . PHE A 1 122 ? 15.967 -5.742 -15.044 1.00 92.50 122 PHE A O 1
ATOM 960 N N . SER A 1 123 ? 15.843 -6.018 -17.260 1.00 91.12 123 SER A N 1
ATOM 961 C CA . SER A 1 123 ? 14.377 -5.908 -17.303 1.00 91.12 123 SER A CA 1
ATOM 962 C C . SER A 1 123 ? 13.682 -6.990 -16.469 1.00 91.12 123 SER A C 1
ATOM 964 O O . SER A 1 123 ? 12.688 -6.710 -15.794 1.00 91.12 123 SER A O 1
ATOM 966 N N . SER A 1 124 ? 14.216 -8.214 -16.467 1.00 93.38 124 SER A N 1
ATOM 967 C CA . SER A 1 124 ? 13.688 -9.312 -15.648 1.00 93.38 124 SER A CA 1
ATOM 968 C C . SER A 1 124 ? 13.878 -9.045 -14.152 1.00 93.38 124 SER A C 1
ATOM 970 O O . SER A 1 124 ? 12.951 -9.251 -13.367 1.00 93.38 124 SER A O 1
ATOM 972 N N . GLN A 1 125 ? 15.047 -8.531 -13.760 1.00 93.44 125 GLN A N 1
ATOM 973 C CA . GLN A 1 125 ? 15.348 -8.169 -12.372 1.00 93.44 125 GLN A CA 1
ATOM 974 C C . GLN A 1 125 ? 14.498 -6.987 -11.884 1.00 93.44 125 GLN A C 1
ATOM 976 O O . GLN A 1 125 ? 13.937 -7.057 -10.791 1.00 93.44 125 GLN A O 1
ATOM 981 N N . VAL A 1 126 ? 14.295 -5.957 -12.714 1.00 93.50 126 VAL A N 1
ATOM 982 C CA . VAL A 1 126 ? 13.377 -4.843 -12.409 1.00 93.50 126 VAL A CA 1
ATOM 983 C C . VAL A 1 126 ? 11.960 -5.366 -12.157 1.00 93.50 126 VAL A C 1
ATOM 985 O O . VAL A 1 126 ? 11.368 -5.061 -11.123 1.00 93.50 126 VAL A O 1
ATOM 988 N N . SER A 1 127 ? 11.435 -6.224 -13.041 1.00 92.69 127 SER A N 1
ATOM 989 C CA . SER A 1 127 ? 10.092 -6.799 -12.874 1.00 92.69 127 SER A CA 1
ATOM 990 C C . SER A 1 127 ? 9.960 -7.635 -11.594 1.00 92.69 127 SER A C 1
ATOM 992 O O . SER A 1 127 ? 8.918 -7.618 -10.933 1.00 92.69 127 SER A O 1
ATOM 994 N N . TYR A 1 128 ? 11.011 -8.367 -11.222 1.00 93.56 128 TYR A N 1
ATOM 995 C CA . TYR A 1 128 ? 11.055 -9.149 -9.989 1.00 93.56 128 TYR A CA 1
ATOM 996 C C . TYR A 1 128 ? 11.012 -8.260 -8.737 1.00 93.56 128 TYR A C 1
ATOM 998 O O . TYR A 1 128 ? 10.181 -8.492 -7.852 1.00 93.56 128 TYR A O 1
ATOM 1006 N N . ILE A 1 129 ? 11.839 -7.212 -8.685 1.00 91.00 129 ILE A N 1
ATOM 1007 C CA . ILE A 1 129 ? 11.880 -6.275 -7.552 1.00 91.00 129 ILE A CA 1
ATOM 1008 C C . ILE A 1 129 ? 10.543 -5.535 -7.417 1.00 91.00 129 ILE A C 1
ATOM 1010 O O . ILE A 1 129 ? 9.994 -5.453 -6.317 1.00 91.00 129 ILE A O 1
ATOM 1014 N N . GLU A 1 130 ? 9.948 -5.077 -8.523 1.00 90.38 130 GLU A N 1
ATOM 1015 C CA . GLU A 1 130 ? 8.631 -4.424 -8.511 1.00 90.38 130 GLU A CA 1
ATOM 1016 C C . GLU A 1 130 ? 7.521 -5.330 -7.958 1.00 90.38 130 GLU A C 1
ATOM 1018 O O . GLU A 1 130 ? 6.642 -4.863 -7.226 1.00 90.38 130 GLU A O 1
ATOM 1023 N N . LYS A 1 131 ? 7.555 -6.631 -8.274 1.00 90.19 131 LYS A N 1
ATOM 1024 C CA . LYS A 1 131 ? 6.592 -7.607 -7.741 1.00 90.19 131 LYS A CA 1
ATOM 1025 C C . LYS A 1 131 ? 6.752 -7.796 -6.236 1.00 90.19 131 LYS A C 1
ATOM 1027 O O . LYS A 1 131 ? 5.756 -7.768 -5.516 1.00 90.19 131 LYS A O 1
ATOM 1032 N N . ILE A 1 132 ? 7.980 -7.951 -5.743 1.00 86.62 132 ILE A N 1
ATOM 1033 C CA . ILE A 1 132 ? 8.225 -8.153 -4.305 1.00 86.62 132 ILE A CA 1
ATOM 1034 C C . ILE A 1 132 ? 7.849 -6.911 -3.498 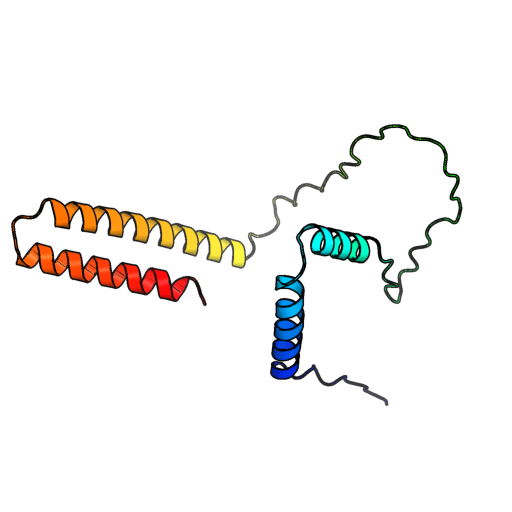1.00 86.62 132 ILE A C 1
ATOM 1036 O O . ILE A 1 132 ? 7.243 -7.039 -2.431 1.00 86.62 132 ILE A O 1
ATOM 1040 N N . SER A 1 133 ? 8.156 -5.722 -4.015 1.00 81.56 133 SER A N 1
ATOM 1041 C CA . SER A 1 133 ? 7.808 -4.455 -3.368 1.00 81.56 133 SER A CA 1
ATOM 1042 C C . SER A 1 133 ? 6.294 -4.247 -3.267 1.00 81.56 133 SER A C 1
ATOM 1044 O O . SER A 1 133 ? 5.826 -3.682 -2.284 1.00 81.56 133 SER A O 1
ATOM 1046 N N . LYS A 1 134 ? 5.507 -4.757 -4.227 1.00 79.06 134 LYS A N 1
ATOM 1047 C CA . LYS A 1 134 ? 4.035 -4.725 -4.166 1.00 79.06 134 LYS A CA 1
ATOM 1048 C C . LYS A 1 134 ? 3.457 -5.734 -3.172 1.00 79.06 134 LYS A C 1
ATOM 1050 O O . LYS A 1 134 ? 2.526 -5.397 -2.454 1.00 79.06 134 LYS A O 1
ATOM 1055 N N . VAL A 1 135 ? 4.006 -6.948 -3.101 1.00 70.69 135 VAL A N 1
ATOM 1056 C CA . VAL A 1 135 ? 3.489 -8.014 -2.218 1.00 70.69 135 VAL A CA 1
ATOM 1057 C C . VAL A 1 135 ? 3.761 -7.726 -0.735 1.00 70.69 135 VAL A C 1
ATOM 1059 O O . VAL A 1 135 ? 2.936 -8.055 0.109 1.00 70.69 135 VAL A O 1
ATOM 1062 N N . LYS A 1 136 ? 4.881 -7.075 -0.396 1.00 58.22 136 LYS A N 1
ATOM 1063 C CA . LYS A 1 136 ? 5.257 -6.794 1.005 1.00 58.22 136 LYS A CA 1
ATOM 1064 C C . LYS A 1 136 ? 4.605 -5.555 1.633 1.00 58.22 136 LYS A C 1
ATOM 1066 O O . LYS A 1 136 ? 4.810 -5.325 2.816 1.00 58.22 136 LYS A O 1
ATOM 1071 N N . MET A 1 137 ? 3.842 -4.763 0.877 1.00 52.88 137 MET A N 1
ATOM 1072 C CA . MET A 1 137 ? 3.161 -3.558 1.388 1.00 52.88 137 MET A CA 1
ATOM 1073 C C . MET A 1 137 ? 1.728 -3.829 1.895 1.00 52.88 137 MET A C 1
ATOM 1075 O O . MET A 1 137 ? 1.084 -2.904 2.376 1.00 52.88 137 MET A O 1
ATOM 1079 N N . PHE A 1 138 ? 1.232 -5.071 1.798 1.00 45.97 138 PHE A N 1
ATOM 1080 C CA . PHE A 1 138 ? -0.148 -5.457 2.150 1.00 45.97 138 PHE A CA 1
ATOM 1081 C C . PHE A 1 138 ? -0.248 -6.658 3.114 1.00 45.97 138 PHE A C 1
ATOM 1083 O O . PHE A 1 138 ? -1.304 -7.284 3.189 1.00 45.97 138 PHE A O 1
ATOM 1090 N N . GLY A 1 139 ? 0.836 -7.011 3.810 1.00 38.44 139 GLY A N 1
ATOM 1091 C CA . GLY A 1 139 ? 0.876 -8.115 4.780 1.00 38.44 139 GLY A CA 1
ATOM 1092 C C . GLY A 1 139 ? 1.012 -7.622 6.207 1.00 38.44 139 GLY A C 1
ATOM 1093 O O . GLY A 1 139 ? 1.859 -6.725 6.411 1.00 38.44 139 GLY A O 1
#

Organism: NCBI:txid44941

Sequence (139 aa):
MASSGSPSPDKKALCDECNHEWDLVKKLSQEEIENKIFNYLNTQVQLQGYVTRIPSNRSLPSQSLATSSSLPLEPPKSDEPISYNAIAQKEASAKKKELEKELAELQAMSKITTNPEYYKSFSSQVSYIEKISKVKMFG

Mean predicted aligned error: 20.42 Å

Solvent-accessible surface area (backbone atoms only — not comparable to full-atom values): 8867 Å² total; per-residue (Å²): 141,84,83,80,72,74,75,76,75,58,66,66,60,52,50,54,50,53,50,52,53,49,60,54,56,75,71,51,53,72,68,57,50,52,51,50,52,52,51,57,75,68,49,83,72,78,47,94,90,50,83,81,72,73,74,89,74,79,72,86,76,77,96,67,94,74,76,78,85,72,71,80,73,74,74,77,64,91,81,62,74,80,50,69,64,58,54,52,51,50,53,51,51,52,52,49,54,51,52,54,50,52,44,53,51,38,54,51,50,44,72,72,52,86,49,69,68,59,32,54,51,32,54,50,51,46,55,50,52,56,49,52,61,59,60,67,75,77,114

Radius of gyration: 27.25 Å; Cα contacts (8 Å, |Δi|>4): 26; chains: 1; bounding box: 46×56×66 Å